Protein AF-A0A5N9AGI6-F1 (afdb_monomer_lite)

Sequence (114 aa):
AWNQECQDATDLAVESEPYESTLGCHFPISDTHTVVNGEFAKRNPRVIQFLTNYYVDAKPLAEAEAYKAEADVEWVDVAIKYLKENEDVWSTWITDDNRLEIIANVKSQLSLED

Foldseek 3Di:
DDDPVNVVLVVVVVVDPPRDDPDDDDDDDDDDDDDDDPVCCVVCVQVVLLRVLDDDDPVLVVVLVVCCVVVVDDSVVSVLVCCVVPLVRSLRSRPDPCSVVVSVVNVVVSVVPD

Secondary structure (DSSP, 8-state):
---HHHHHHHHHHHH-SS---S--PPPPPPPP-----HHHHHH-HHHHHHHHH----HHHHHHHHHHHHHHT--HHHHHHHHHHH-HHHHGGG--STTHHHHHHHHHHHHTT--

Structure (mmCIF, N/CA/C/O backbone):
data_AF-A0A5N9AGI6-F1
#
_entry.id   AF-A0A5N9AGI6-F1
#
loop_
_atom_site.group_PDB
_atom_site.id
_atom_site.type_symbol
_atom_site.label_atom_id
_atom_site.label_alt_id
_atom_site.label_comp_id
_atom_site.label_asym_id
_atom_site.label_entity_id
_atom_site.label_seq_id
_atom_site.pdbx_PDB_ins_code
_atom_site.Cartn_x
_atom_site.Cartn_y
_atom_site.Cartn_z
_atom_site.occupancy
_atom_site.B_iso_or_equiv
_atom_site.auth_seq_id
_atom_site.auth_comp_id
_atom_site.auth_asym_id
_atom_site.auth_atom_id
_atom_site.pdbx_PDB_model_num
ATOM 1 N N . ALA A 1 1 ? 2.162 -11.278 -25.627 1.00 65.50 1 ALA A N 1
ATOM 2 C CA . ALA A 1 1 ? 2.548 -12.246 -24.588 1.00 65.50 1 ALA A CA 1
ATOM 3 C C . ALA A 1 1 ? 3.995 -12.626 -24.823 1.00 65.50 1 ALA A C 1
ATOM 5 O O . ALA A 1 1 ? 4.357 -12.824 -25.978 1.00 65.50 1 ALA A O 1
ATOM 6 N N . TRP A 1 2 ? 4.793 -12.687 -23.759 1.00 80.44 2 TRP A N 1
ATOM 7 C CA . TRP A 1 2 ? 6.173 -13.162 -23.822 1.00 80.44 2 TRP A CA 1
ATOM 8 C C . TRP A 1 2 ? 6.248 -14.551 -24.474 1.00 80.44 2 TRP A C 1
ATOM 10 O O . TRP A 1 2 ? 5.453 -15.430 -24.135 1.00 80.44 2 TRP A O 1
ATOM 20 N N . ASN A 1 3 ? 7.162 -14.741 -25.424 1.00 86.00 3 ASN A N 1
ATOM 21 C CA . ASN A 1 3 ? 7.370 -15.995 -26.149 1.00 86.00 3 ASN A CA 1
ATOM 22 C C . ASN A 1 3 ? 8.860 -16.155 -26.523 1.00 86.00 3 ASN A C 1
ATOM 24 O O . ASN A 1 3 ? 9.670 -15.283 -26.215 1.00 86.00 3 ASN A O 1
ATOM 28 N N . GLN A 1 4 ? 9.222 -17.264 -27.177 1.00 89.19 4 GLN A N 1
ATOM 29 C CA . GLN A 1 4 ? 10.616 -17.518 -27.557 1.00 89.19 4 GLN A CA 1
ATOM 30 C C . GLN A 1 4 ? 11.167 -16.452 -28.518 1.00 89.19 4 GLN A C 1
ATOM 32 O O . GLN A 1 4 ? 12.284 -16.000 -28.329 1.00 89.19 4 GLN A O 1
ATOM 37 N N . GLU A 1 5 ? 10.362 -15.974 -29.469 1.00 89.06 5 GLU A N 1
ATOM 38 C CA . GLU A 1 5 ? 10.759 -14.919 -30.414 1.00 89.06 5 GLU A CA 1
ATOM 39 C C . GLU A 1 5 ? 11.112 -13.600 -29.694 1.00 89.06 5 GLU A C 1
ATOM 41 O O . GLU A 1 5 ? 12.047 -12.904 -30.079 1.00 89.06 5 GLU A O 1
ATOM 46 N N . CYS A 1 6 ? 10.417 -13.288 -28.594 1.00 86.06 6 CYS A N 1
ATOM 47 C CA . CYS A 1 6 ? 10.741 -12.159 -27.718 1.00 86.06 6 CYS A CA 1
ATOM 48 C C . CYS A 1 6 ? 12.072 -12.338 -26.973 1.00 86.06 6 CYS A C 1
ATOM 50 O O . CYS A 1 6 ? 12.820 -11.369 -26.820 1.00 86.06 6 CYS A O 1
ATOM 52 N N . GLN A 1 7 ? 12.353 -13.552 -26.488 1.00 86.62 7 GLN A N 1
ATOM 53 C CA . GLN A 1 7 ? 13.630 -13.863 -25.843 1.00 86.62 7 GLN A CA 1
ATOM 54 C C . GLN A 1 7 ? 14.770 -13.759 -26.862 1.00 86.62 7 GLN A C 1
ATOM 56 O O . GLN A 1 7 ? 15.726 -13.037 -26.608 1.00 86.62 7 GLN A O 1
ATOM 61 N N . ASP A 1 8 ? 14.613 -14.369 -28.038 1.00 88.06 8 ASP A N 1
ATOM 62 C CA . ASP A 1 8 ? 15.622 -14.373 -29.101 1.00 88.06 8 ASP A CA 1
ATOM 63 C C . ASP A 1 8 ? 15.948 -12.944 -29.580 1.00 88.06 8 ASP A C 1
ATOM 65 O O . ASP A 1 8 ? 17.109 -12.606 -29.806 1.00 88.06 8 ASP A O 1
ATOM 69 N N . ALA A 1 9 ? 14.939 -12.068 -29.683 1.00 84.44 9 ALA A N 1
ATOM 70 C CA . ALA A 1 9 ? 15.147 -10.653 -29.991 1.00 84.44 9 ALA A CA 1
ATOM 71 C C . ALA A 1 9 ? 15.923 -9.925 -28.875 1.00 84.44 9 ALA A C 1
ATOM 73 O O . ALA A 1 9 ? 16.833 -9.146 -29.147 1.00 84.44 9 ALA A O 1
ATOM 74 N N . THR A 1 10 ? 15.600 -10.193 -27.607 1.00 81.56 10 THR A N 1
ATOM 75 C CA . THR A 1 10 ? 16.316 -9.598 -26.465 1.00 81.56 10 THR A CA 1
ATOM 76 C C . THR A 1 10 ? 17.774 -10.065 -26.411 1.00 81.56 10 THR A C 1
ATOM 78 O O . THR A 1 10 ? 18.663 -9.255 -26.161 1.00 81.56 10 THR A O 1
ATOM 81 N N . ASP A 1 11 ? 18.030 -11.342 -26.698 1.00 85.94 11 ASP A N 1
ATOM 82 C CA . ASP A 1 11 ? 19.378 -11.916 -26.725 1.00 85.94 11 ASP A CA 1
ATOM 83 C C . ASP A 1 11 ? 20.212 -11.326 -27.878 1.00 85.94 11 ASP A C 1
ATOM 85 O O . ASP A 1 11 ? 21.373 -10.967 -27.695 1.00 85.94 11 ASP A O 1
ATOM 89 N N . LEU A 1 12 ? 19.609 -11.097 -29.049 1.00 84.44 12 LEU A N 1
ATOM 90 C CA . LEU A 1 12 ? 20.292 -10.446 -30.173 1.00 84.44 12 LEU A CA 1
ATOM 91 C C . LEU A 1 12 ? 20.734 -9.002 -29.850 1.00 84.44 12 LEU A C 1
ATOM 93 O O . LEU A 1 12 ? 21.747 -8.528 -30.377 1.00 84.44 12 LEU A O 1
ATOM 97 N N . ALA A 1 13 ? 20.002 -8.317 -28.962 1.00 80.56 13 ALA A N 1
ATOM 98 C CA . ALA A 1 13 ? 20.298 -6.951 -28.531 1.00 80.56 13 ALA A CA 1
ATOM 99 C C . ALA A 1 13 ? 21.598 -6.819 -27.728 1.00 80.56 13 ALA A C 1
ATOM 101 O O . ALA A 1 13 ? 22.192 -5.744 -27.711 1.00 80.56 13 ALA A O 1
ATOM 102 N N . VAL A 1 14 ? 22.045 -7.891 -27.068 1.00 82.50 14 VAL A N 1
ATOM 103 C CA . VAL A 1 14 ? 23.304 -7.907 -26.303 1.00 82.50 14 VAL A CA 1
ATOM 104 C C . VAL A 1 14 ? 24.496 -8.424 -27.116 1.00 82.50 14 VAL A C 1
ATOM 106 O O . VAL A 1 14 ? 25.636 -8.302 -26.670 1.00 82.50 14 VAL A O 1
ATOM 109 N N . GLU A 1 15 ? 24.260 -8.970 -28.312 1.00 83.56 15 GLU A N 1
ATOM 110 C CA . GLU A 1 15 ? 25.298 -9.551 -29.175 1.00 83.56 15 GLU A CA 1
ATOM 111 C C . GLU A 1 15 ? 25.727 -8.643 -30.341 1.00 83.56 15 GLU A C 1
ATOM 113 O O . GLU A 1 15 ? 26.804 -8.846 -30.908 1.00 83.56 15 GLU A O 1
ATOM 118 N N . SER A 1 16 ? 24.924 -7.641 -30.719 1.00 76.81 16 SER A N 1
ATOM 119 C CA . SER A 1 16 ? 25.189 -6.799 -31.894 1.00 76.81 16 SER A CA 1
ATOM 120 C C . SER A 1 16 ? 24.934 -5.309 -31.651 1.00 76.81 16 SER A C 1
ATOM 122 O O . SER A 1 16 ? 23.928 -4.931 -31.063 1.00 76.81 16 SER A O 1
ATOM 124 N N . GLU A 1 17 ? 25.831 -4.451 -32.154 1.00 77.75 17 GLU A N 1
ATOM 125 C CA . GLU A 1 17 ? 25.646 -2.994 -32.181 1.00 77.75 17 GLU A CA 1
ATOM 126 C C . GLU A 1 17 ? 25.896 -2.429 -33.595 1.00 77.75 17 GLU A C 1
ATOM 128 O O . GLU A 1 17 ? 26.942 -2.719 -34.189 1.00 77.75 17 GLU A O 1
ATOM 133 N N . PRO A 1 18 ? 24.986 -1.593 -34.143 1.00 73.56 18 PRO A N 1
ATOM 134 C CA . PRO A 1 18 ? 23.707 -1.170 -33.563 1.00 73.56 18 PRO A CA 1
ATOM 135 C C . PRO A 1 18 ? 22.626 -2.258 -33.676 1.00 73.56 18 PRO A C 1
ATOM 137 O O . PRO A 1 18 ? 22.466 -2.876 -34.729 1.00 73.56 18 PRO A O 1
ATOM 140 N N . TYR A 1 19 ? 21.862 -2.454 -32.603 1.00 73.06 19 TYR A N 1
ATOM 141 C CA . TYR A 1 19 ? 20.688 -3.323 -32.591 1.00 73.06 19 TYR A CA 1
ATOM 142 C C . TYR A 1 19 ? 19.416 -2.516 -32.876 1.00 73.06 19 TYR A C 1
ATOM 144 O O . TYR A 1 19 ? 19.125 -1.546 -32.180 1.00 73.06 19 TYR A O 1
ATOM 152 N N . GLU A 1 20 ? 18.639 -2.943 -33.871 1.00 72.56 20 GLU A N 1
ATOM 153 C CA . GLU A 1 20 ? 17.343 -2.355 -34.226 1.00 72.56 20 GLU A CA 1
ATOM 154 C C . GLU A 1 20 ? 16.277 -3.457 -34.228 1.00 72.56 20 GLU A C 1
ATOM 156 O O . GLU A 1 20 ? 16.209 -4.281 -35.145 1.00 72.56 20 GLU A O 1
ATOM 161 N N . SER A 1 21 ? 15.436 -3.488 -33.190 1.00 70.19 21 SER A N 1
ATOM 162 C CA . SER A 1 21 ? 14.302 -4.416 -33.125 1.00 70.19 21 SER A CA 1
ATOM 163 C C . SER A 1 21 ? 13.106 -3.866 -33.893 1.00 70.19 21 SER A C 1
ATOM 165 O O . SER A 1 21 ? 12.668 -2.742 -33.658 1.00 70.19 21 SER A O 1
ATOM 167 N N . THR A 1 22 ? 12.488 -4.696 -34.733 1.00 75.88 22 THR A N 1
ATOM 168 C CA . THR A 1 22 ? 11.141 -4.426 -35.276 1.00 75.88 22 THR A CA 1
ATOM 169 C C . THR A 1 22 ? 10.029 -5.060 -34.432 1.00 75.88 22 THR A C 1
ATOM 171 O O . THR A 1 22 ? 8.846 -4.877 -34.722 1.00 75.88 22 THR A O 1
ATOM 174 N N . LEU A 1 23 ? 10.401 -5.783 -33.369 1.00 78.62 23 LEU A N 1
ATOM 175 C CA . LEU A 1 23 ? 9.510 -6.529 -32.489 1.00 78.62 23 LEU A CA 1
ATOM 176 C C . LEU A 1 23 ? 9.424 -5.852 -31.112 1.00 78.62 23 LEU A C 1
ATOM 178 O O . LEU A 1 23 ? 10.423 -5.717 -30.404 1.00 78.62 23 LEU A O 1
ATOM 182 N N . GLY A 1 24 ? 8.214 -5.443 -30.724 1.00 73.25 24 GLY A N 1
ATOM 183 C CA . GLY A 1 24 ? 7.908 -4.915 -29.393 1.00 73.25 24 GLY A CA 1
ATOM 184 C C . GLY A 1 24 ? 7.176 -5.955 -28.552 1.00 73.25 24 GLY A C 1
ATOM 185 O O . GLY A 1 24 ? 5.975 -6.163 -28.728 1.00 73.25 24 GLY A O 1
ATOM 186 N N . CYS A 1 25 ? 7.883 -6.603 -27.630 1.00 79.50 25 CYS A N 1
ATOM 187 C CA . CYS A 1 25 ? 7.290 -7.561 -26.703 1.00 79.50 25 CYS A CA 1
ATOM 188 C C . CYS A 1 25 ? 7.036 -6.922 -25.338 1.00 79.50 25 CYS A C 1
ATOM 190 O O . CYS A 1 25 ? 7.935 -6.325 -24.754 1.00 79.50 25 CYS A O 1
ATOM 192 N N . HIS A 1 26 ? 5.823 -7.079 -24.796 1.00 76.38 26 HIS A N 1
ATOM 193 C CA . HIS A 1 26 ? 5.589 -6.735 -23.393 1.00 76.38 26 HIS A CA 1
ATOM 194 C C . HIS A 1 26 ? 6.207 -7.815 -22.495 1.00 76.38 26 HIS A C 1
ATOM 196 O O . HIS A 1 26 ? 6.011 -9.013 -22.732 1.00 76.38 26 HIS A O 1
ATOM 202 N N . PHE A 1 27 ? 6.911 -7.393 -21.447 1.00 75.50 27 PHE A N 1
ATOM 203 C CA . PHE A 1 27 ? 7.308 -8.292 -20.367 1.00 75.50 27 PHE A CA 1
ATOM 204 C C . PHE A 1 27 ? 6.066 -8.864 -19.676 1.00 75.50 27 PHE A C 1
ATOM 206 O O . PHE A 1 27 ? 5.048 -8.165 -19.583 1.00 75.50 27 PHE A O 1
ATOM 213 N N . PRO A 1 28 ? 6.104 -10.129 -19.222 1.00 76.62 28 PRO A N 1
ATOM 214 C CA . PRO A 1 28 ? 4.973 -10.712 -18.518 1.00 76.62 28 PRO A CA 1
ATOM 215 C C . PRO A 1 28 ? 4.617 -9.850 -17.304 1.00 76.62 28 PRO A C 1
ATOM 217 O O . PRO A 1 28 ? 5.496 -9.351 -16.603 1.00 76.62 28 PRO A O 1
ATOM 220 N N . ILE A 1 29 ? 3.316 -9.660 -17.082 1.00 81.44 29 ILE A N 1
ATOM 221 C CA . ILE A 1 29 ? 2.830 -9.024 -15.859 1.00 81.44 29 ILE A CA 1
ATOM 222 C C . ILE A 1 29 ? 3.118 -10.004 -14.724 1.00 81.44 29 ILE A C 1
ATOM 224 O O . ILE A 1 29 ? 2.706 -11.163 -14.796 1.00 81.44 29 ILE A O 1
ATOM 228 N N . SER A 1 30 ? 3.851 -9.540 -13.718 1.00 82.56 30 SER A N 1
ATOM 229 C CA . SER A 1 30 ? 4.152 -10.315 -12.518 1.00 82.56 30 SER A CA 1
ATOM 230 C C . SER A 1 30 ? 3.262 -9.846 -11.379 1.00 82.56 30 SER A C 1
ATOM 232 O O . SER A 1 30 ? 3.192 -8.648 -11.103 1.00 82.56 30 SER A O 1
ATOM 234 N N . ASP A 1 31 ? 2.628 -10.800 -10.704 1.00 86.88 31 ASP A N 1
ATOM 235 C CA . ASP A 1 31 ? 1.839 -10.527 -9.509 1.00 86.88 31 ASP A CA 1
ATOM 236 C C . ASP A 1 31 ? 2.747 -10.499 -8.275 1.00 86.88 31 ASP A C 1
ATOM 238 O O . ASP A 1 31 ? 3.539 -11.414 -8.029 1.00 86.88 31 ASP A O 1
ATOM 242 N N . THR A 1 32 ? 2.611 -9.443 -7.474 1.00 89.25 32 THR A N 1
ATOM 243 C CA . THR A 1 32 ? 3.296 -9.311 -6.185 1.00 89.25 32 THR A CA 1
ATOM 244 C C . THR A 1 32 ? 2.359 -9.757 -5.071 1.00 89.25 32 THR A C 1
ATOM 246 O O . THR A 1 32 ? 1.231 -9.277 -4.967 1.00 89.25 32 THR A O 1
ATOM 249 N N . HIS A 1 33 ? 2.833 -10.655 -4.206 1.00 92.69 33 HIS A N 1
ATOM 250 C CA . HIS A 1 33 ? 2.040 -11.204 -3.107 1.00 92.69 33 HIS A CA 1
ATOM 251 C C . HIS A 1 33 ? 2.638 -10.866 -1.741 1.00 92.69 33 HIS A C 1
ATOM 253 O O . HIS A 1 33 ? 3.835 -11.039 -1.508 1.00 92.69 33 HIS A O 1
ATOM 259 N N . THR A 1 34 ? 1.778 -10.484 -0.797 1.00 94.38 34 THR A N 1
ATOM 260 C CA . THR A 1 34 ? 2.119 -10.431 0.628 1.00 94.38 34 THR A CA 1
ATOM 261 C C .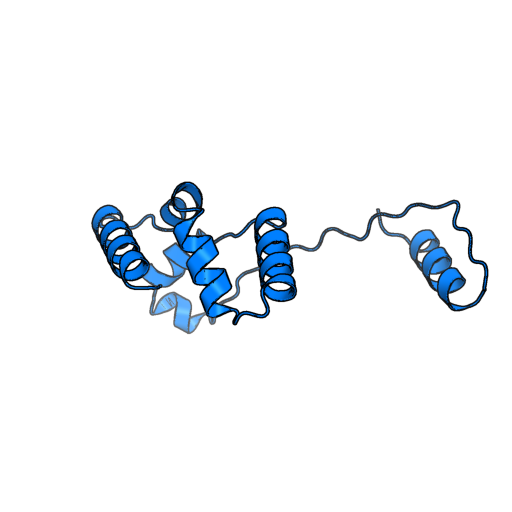 THR A 1 34 ? 1.998 -11.828 1.226 1.00 94.38 34 THR A C 1
ATOM 263 O O . THR A 1 34 ? 0.926 -12.432 1.220 1.00 94.38 34 THR A O 1
ATOM 266 N N . VAL A 1 35 ? 3.100 -12.354 1.763 1.00 95.94 35 VAL A N 1
ATOM 267 C CA . VAL A 1 35 ? 3.148 -13.686 2.382 1.00 95.94 35 VAL A CA 1
ATOM 268 C C . VAL A 1 35 ? 3.427 -13.588 3.876 1.00 95.94 35 VAL A C 1
ATOM 270 O O . VAL A 1 35 ? 4.185 -12.734 4.333 1.00 95.94 35 VAL A O 1
ATOM 273 N N . VAL A 1 36 ? 2.822 -14.486 4.651 1.00 97.06 36 VAL A N 1
ATOM 274 C CA . VAL A 1 36 ? 2.972 -14.539 6.110 1.00 97.06 36 VAL A CA 1
ATOM 275 C C . VAL A 1 36 ? 3.234 -15.963 6.577 1.00 97.06 36 VAL A C 1
ATOM 277 O O . VAL A 1 36 ? 2.789 -16.938 5.972 1.00 97.06 36 VAL A O 1
ATOM 280 N N . ASN A 1 37 ? 3.929 -16.099 7.705 1.00 98.06 37 ASN A N 1
ATOM 281 C CA . ASN A 1 37 ? 4.040 -17.386 8.379 1.00 98.06 37 ASN A CA 1
ATOM 282 C C . ASN A 1 37 ? 2.656 -17.855 8.877 1.00 98.06 37 ASN A C 1
ATOM 284 O O . ASN A 1 37 ? 1.921 -17.090 9.504 1.00 98.06 37 ASN A O 1
ATOM 288 N N . GLY A 1 38 ? 2.319 -19.130 8.660 1.00 97.75 38 GLY A N 1
ATOM 289 C CA . GLY A 1 38 ? 1.002 -19.671 9.023 1.00 97.75 38 GLY A CA 1
ATOM 290 C C . GLY A 1 38 ? 0.677 -19.609 10.523 1.00 97.75 38 GLY A C 1
ATOM 291 O O . GLY A 1 38 ? -0.455 -19.314 10.899 1.00 97.75 38 GLY A O 1
ATOM 292 N N . GLU A 1 39 ? 1.662 -19.813 11.402 1.00 98.25 39 GLU A N 1
ATOM 293 C CA . GLU A 1 39 ? 1.467 -19.704 12.857 1.00 98.25 39 GLU A CA 1
ATOM 294 C C . GLU A 1 39 ? 1.406 -18.250 13.332 1.00 98.25 39 GLU A C 1
ATOM 296 O O . GLU A 1 39 ? 0.778 -17.942 14.347 1.00 98.25 39 GLU A O 1
ATOM 301 N N . PHE A 1 40 ? 2.040 -17.325 12.609 1.00 97.75 40 PHE A N 1
ATOM 302 C CA . PHE A 1 40 ? 1.827 -15.897 12.831 1.00 97.75 40 PHE A CA 1
ATOM 303 C C . PHE A 1 40 ? 0.384 -15.510 12.501 1.00 97.75 40 PHE A C 1
ATOM 305 O O . PHE A 1 40 ? -0.246 -14.810 13.295 1.00 97.75 40 PHE A O 1
ATOM 312 N N . ALA A 1 41 ? -0.153 -16.031 11.394 1.00 97.94 41 ALA A N 1
ATOM 313 C CA . ALA A 1 41 ? -1.507 -15.726 10.958 1.00 97.94 41 ALA A CA 1
ATOM 314 C C . ALA A 1 41 ? -2.576 -16.176 11.961 1.00 97.94 41 ALA A C 1
ATOM 316 O O . ALA A 1 41 ? -3.475 -15.408 12.296 1.00 97.94 41 ALA A O 1
ATOM 317 N N . LYS A 1 42 ? -2.427 -17.383 12.521 1.00 97.94 42 LYS A N 1
ATOM 318 C CA . LYS A 1 42 ? -3.331 -17.904 13.559 1.00 97.94 42 LYS A CA 1
ATOM 319 C C . LYS A 1 42 ? -3.307 -17.072 14.843 1.00 97.94 42 LYS A C 1
ATOM 321 O O . LYS A 1 42 ? -4.342 -16.899 15.477 1.00 97.94 42 LYS A O 1
ATOM 326 N N . ARG A 1 43 ? -2.128 -16.578 15.243 1.00 98.19 43 ARG A N 1
ATOM 327 C CA . ARG A 1 43 ? -1.948 -15.817 16.492 1.00 98.19 43 ARG A CA 1
ATOM 328 C C . ARG A 1 43 ? -2.365 -14.354 16.380 1.00 98.19 43 ARG A C 1
ATOM 330 O O . ARG A 1 43 ? -2.697 -13.758 17.398 1.00 98.19 43 ARG A O 1
ATOM 337 N N . ASN A 1 44 ? -2.345 -13.779 15.177 1.00 97.69 44 ASN A N 1
ATOM 338 C CA . ASN A 1 44 ? -2.551 -12.345 14.967 1.00 97.69 44 ASN A CA 1
ATOM 339 C C . ASN A 1 44 ? -3.637 -12.058 13.916 1.00 97.69 44 ASN A C 1
ATOM 341 O O . ASN A 1 44 ? -3.367 -11.338 12.953 1.00 97.69 44 ASN A O 1
ATOM 345 N N . PRO A 1 45 ? -4.874 -12.568 14.080 1.00 95.88 45 PRO A N 1
ATOM 346 C CA . PRO A 1 45 ? -5.922 -12.451 13.061 1.00 95.88 45 PRO A CA 1
ATOM 347 C C . PRO A 1 45 ? -6.242 -10.996 12.687 1.00 95.88 45 PRO A C 1
ATOM 349 O O . PRO A 1 45 ? -6.498 -10.706 11.524 1.00 95.88 45 PRO A O 1
ATOM 352 N N . ARG A 1 46 ? -6.139 -10.066 13.644 1.00 94.19 46 ARG A N 1
ATOM 353 C CA . ARG A 1 46 ? -6.337 -8.630 13.406 1.00 94.19 46 ARG A CA 1
ATOM 354 C C . ARG A 1 46 ? -5.290 -8.036 12.456 1.00 94.19 46 ARG A C 1
ATOM 356 O O . ARG A 1 46 ? -5.625 -7.290 11.547 1.00 94.19 46 ARG A O 1
ATOM 363 N N . VAL A 1 47 ? -4.021 -8.413 12.621 1.00 95.31 47 VAL A N 1
ATOM 364 C CA . VAL A 1 47 ? -2.945 -7.982 11.711 1.00 95.31 47 VAL A CA 1
ATOM 365 C C . VAL A 1 47 ? -3.122 -8.625 10.337 1.00 95.31 47 VAL A C 1
ATOM 367 O O . VAL A 1 47 ? -2.888 -7.978 9.324 1.00 95.31 47 VAL A O 1
ATOM 370 N N . ILE A 1 48 ? -3.582 -9.879 10.285 1.00 97.12 48 ILE A N 1
ATOM 371 C CA . ILE A 1 48 ? -3.872 -10.552 9.014 1.00 97.12 48 ILE A CA 1
ATOM 372 C C . ILE A 1 48 ? -5.000 -9.867 8.251 1.00 97.12 48 ILE A C 1
ATOM 374 O O . ILE A 1 48 ? -4.891 -9.727 7.037 1.00 97.12 48 ILE A O 1
ATOM 378 N N . GLN A 1 49 ? -6.045 -9.402 8.937 1.00 95.75 49 GLN A N 1
ATOM 379 C CA . GLN A 1 49 ? -7.115 -8.630 8.308 1.00 95.75 49 GLN A CA 1
ATOM 380 C C . GLN A 1 49 ? -6.560 -7.378 7.617 1.00 95.75 49 GLN A C 1
ATOM 382 O O . GLN A 1 49 ? -6.851 -7.159 6.445 1.00 95.75 49 GLN A O 1
ATOM 387 N N . PHE A 1 50 ? -5.706 -6.612 8.300 1.00 96.88 50 PHE A N 1
ATOM 388 C CA . PHE A 1 50 ? -5.019 -5.467 7.697 1.00 96.88 50 PHE A CA 1
ATOM 389 C C . PHE A 1 50 ? -4.158 -5.878 6.491 1.00 96.88 50 PHE A C 1
ATOM 391 O O . PHE A 1 50 ? -4.328 -5.336 5.405 1.00 96.88 50 PHE A O 1
ATOM 398 N N . LEU A 1 51 ? -3.282 -6.879 6.650 1.00 96.88 51 LEU A N 1
ATOM 399 C CA . LEU A 1 51 ? -2.378 -7.338 5.584 1.00 96.88 51 LEU A CA 1
ATOM 400 C C . LEU A 1 51 ? -3.111 -7.916 4.365 1.00 96.88 51 LEU A C 1
ATOM 402 O O . LEU A 1 51 ? -2.552 -7.928 3.277 1.00 96.88 51 LEU A O 1
ATOM 406 N N . THR A 1 52 ? -4.347 -8.389 4.540 1.00 96.06 52 THR A N 1
ATOM 407 C CA . THR A 1 52 ? -5.198 -8.874 3.442 1.00 96.06 52 THR A CA 1
ATOM 408 C C . THR A 1 52 ? -5.762 -7.724 2.604 1.00 96.06 52 THR A C 1
ATOM 410 O O . THR A 1 52 ? -5.993 -7.902 1.413 1.00 96.06 52 THR A O 1
ATOM 413 N N . ASN A 1 53 ? -5.978 -6.553 3.209 1.00 96.12 53 ASN A N 1
ATOM 414 C CA . ASN A 1 53 ? -6.491 -5.368 2.515 1.00 96.12 53 ASN A CA 1
ATOM 415 C C . ASN A 1 53 ? -5.373 -4.413 2.063 1.00 96.12 53 ASN A C 1
ATOM 417 O O . ASN A 1 53 ? -5.626 -3.530 1.249 1.00 96.12 53 ASN A O 1
ATOM 421 N N . TYR A 1 54 ? -4.162 -4.557 2.610 1.00 96.25 54 TYR A N 1
ATOM 422 C CA . TYR A 1 54 ? -2.997 -3.761 2.240 1.00 96.25 54 TYR A CA 1
ATOM 423 C C . TYR A 1 54 ? -2.626 -3.999 0.775 1.00 96.25 54 TYR A C 1
ATOM 425 O O . TYR A 1 54 ? -2.262 -5.108 0.382 1.00 96.25 54 TYR A O 1
ATOM 433 N N . TYR A 1 55 ? -2.677 -2.934 -0.016 1.00 94.25 55 TYR A N 1
ATOM 434 C CA . TYR A 1 55 ? -2.225 -2.949 -1.397 1.00 94.25 55 TYR A CA 1
ATOM 435 C C . TYR A 1 55 ? -1.774 -1.554 -1.818 1.00 94.25 55 TYR A C 1
ATOM 437 O O . TYR A 1 55 ? -2.455 -0.565 -1.544 1.00 94.25 55 TYR A O 1
ATOM 445 N N . VAL A 1 56 ? -0.623 -1.492 -2.485 1.00 93.12 56 VAL A N 1
ATOM 446 C CA . VAL A 1 56 ? -0.089 -0.280 -3.111 1.00 93.12 56 VAL A CA 1
ATOM 447 C C . VAL A 1 56 ? 0.015 -0.559 -4.604 1.00 93.12 56 VAL A C 1
ATOM 449 O O . VAL A 1 56 ? 0.698 -1.498 -5.015 1.00 93.12 56 VAL A O 1
ATOM 452 N N . ASP A 1 57 ? -0.677 0.248 -5.404 1.00 91.00 57 ASP A N 1
ATOM 453 C CA . ASP A 1 57 ? -0.671 0.132 -6.860 1.00 91.00 57 ASP A CA 1
ATOM 454 C C . ASP A 1 57 ? 0.727 0.372 -7.456 1.00 91.00 57 ASP A C 1
ATOM 456 O O . ASP A 1 57 ? 1.553 1.111 -6.915 1.00 91.00 57 ASP A O 1
ATOM 460 N N . ALA A 1 58 ? 0.975 -0.193 -8.640 1.00 90.50 58 ALA A N 1
ATOM 461 C CA . ALA A 1 58 ? 2.270 -0.079 -9.315 1.00 90.50 58 ALA A CA 1
ATOM 462 C C . ALA A 1 58 ? 2.674 1.376 -9.616 1.00 90.50 58 ALA A C 1
ATOM 464 O O . ALA A 1 58 ? 3.847 1.726 -9.511 1.00 90.50 58 ALA A O 1
ATOM 465 N N . LYS A 1 59 ? 1.708 2.233 -9.977 1.00 92.00 59 LYS A N 1
ATOM 466 C CA . LYS A 1 59 ? 1.970 3.647 -10.278 1.00 92.00 59 LYS A CA 1
ATOM 467 C C . LYS A 1 59 ? 2.479 4.424 -9.051 1.00 92.00 59 LYS A C 1
ATOM 469 O O . LYS A 1 59 ? 3.584 4.952 -9.142 1.00 92.00 59 LYS A O 1
ATOM 474 N N . PRO A 1 60 ? 1.747 4.499 -7.924 1.00 92.62 60 PRO A N 1
ATOM 475 C CA . PRO A 1 60 ? 2.242 5.219 -6.756 1.00 92.62 60 PRO A CA 1
ATOM 476 C C . PRO A 1 60 ? 3.511 4.592 -6.160 1.00 92.62 60 PRO A C 1
ATOM 478 O O . PRO A 1 60 ? 4.339 5.315 -5.614 1.00 92.62 60 PRO A O 1
ATOM 481 N N . LEU A 1 61 ? 3.715 3.275 -6.301 1.00 93.19 61 LEU A N 1
ATOM 482 C CA . LEU A 1 61 ? 4.980 2.640 -5.919 1.00 93.19 61 LEU A CA 1
ATOM 483 C C . LEU A 1 61 ? 6.160 3.142 -6.772 1.00 93.19 61 LEU A C 1
ATOM 485 O O . LEU A 1 61 ? 7.216 3.453 -6.227 1.00 93.19 61 LEU A O 1
ATOM 489 N N . ALA A 1 62 ? 5.979 3.274 -8.089 1.00 94.25 62 ALA A N 1
ATOM 490 C CA . ALA A 1 62 ? 7.004 3.823 -8.977 1.00 94.25 62 ALA A CA 1
ATOM 491 C C . ALA A 1 62 ? 7.269 5.317 -8.711 1.00 94.25 62 ALA A C 1
ATOM 493 O O . ALA A 1 62 ? 8.416 5.757 -8.740 1.00 94.25 62 ALA A O 1
ATOM 494 N N . GLU A 1 63 ? 6.229 6.100 -8.408 1.00 95.25 63 GLU A N 1
ATOM 495 C CA . GLU A 1 63 ? 6.368 7.510 -8.005 1.00 95.25 63 GLU A CA 1
ATOM 496 C C . GLU A 1 63 ? 7.151 7.643 -6.686 1.00 95.25 63 GLU A C 1
ATOM 498 O O . GLU A 1 63 ? 8.001 8.524 -6.554 1.00 95.25 63 GLU A O 1
ATOM 503 N N . ALA A 1 64 ? 6.925 6.733 -5.734 1.00 95.31 64 ALA A N 1
ATOM 504 C CA . ALA A 1 64 ? 7.672 6.661 -4.482 1.00 95.31 64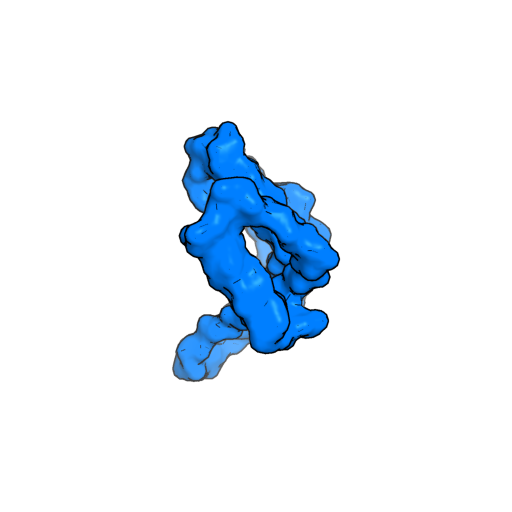 ALA A CA 1
ATOM 505 C C . ALA A 1 64 ? 9.162 6.328 -4.702 1.00 95.31 64 ALA A C 1
ATOM 507 O O . ALA A 1 64 ? 10.029 6.949 -4.084 1.00 95.31 64 ALA A O 1
ATOM 508 N N . GLU A 1 65 ? 9.476 5.390 -5.601 1.00 95.56 65 GLU A N 1
ATOM 509 C CA . GLU A 1 65 ? 10.858 5.053 -5.972 1.00 95.56 65 GLU A CA 1
ATOM 510 C C . GLU A 1 65 ? 11.570 6.220 -6.671 1.00 95.56 65 GLU A C 1
ATOM 512 O O . GLU A 1 65 ? 12.709 6.544 -6.326 1.00 95.56 65 GLU A O 1
ATOM 517 N N . ALA A 1 66 ? 10.888 6.897 -7.598 1.00 96.75 66 ALA A N 1
ATOM 518 C CA . ALA A 1 66 ? 11.423 8.081 -8.264 1.00 96.75 66 ALA A CA 1
ATOM 519 C C . ALA A 1 66 ? 11.736 9.194 -7.252 1.00 96.75 66 ALA A C 1
ATOM 521 O O . ALA A 1 66 ? 12.852 9.711 -7.230 1.00 96.75 66 ALA A O 1
ATOM 522 N N . TYR A 1 67 ? 10.798 9.491 -6.345 1.00 96.31 67 TYR A N 1
ATOM 523 C CA . TYR A 1 67 ? 11.012 10.471 -5.279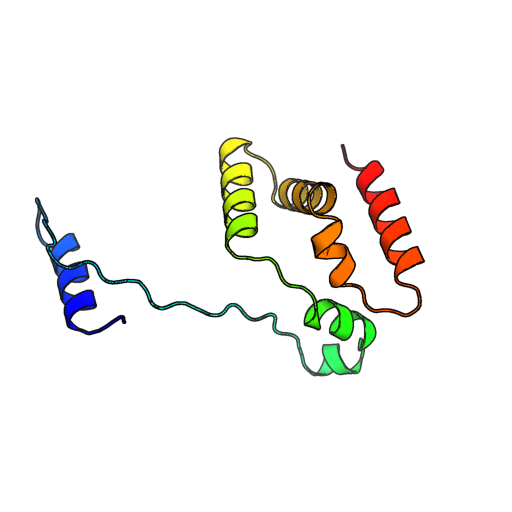 1.00 96.31 67 TYR A CA 1
ATOM 524 C C . TYR A 1 67 ? 12.220 10.116 -4.403 1.00 96.31 67 TYR A C 1
ATOM 526 O O . TYR A 1 67 ? 13.052 10.977 -4.119 1.00 96.31 67 TYR A O 1
ATOM 534 N N . LYS A 1 68 ? 12.360 8.842 -4.019 1.00 97.12 68 LYS A N 1
ATOM 535 C CA . LYS A 1 68 ? 13.497 8.354 -3.229 1.00 97.12 68 LYS A CA 1
ATOM 536 C C . LYS A 1 68 ? 14.842 8.626 -3.910 1.00 97.12 68 LYS A C 1
ATOM 538 O O . LYS A 1 68 ? 15.817 8.933 -3.224 1.00 97.12 68 LYS A O 1
ATOM 543 N N . ALA A 1 69 ? 14.907 8.473 -5.233 1.00 95.75 69 ALA A N 1
ATOM 544 C CA . ALA A 1 69 ? 16.115 8.705 -6.020 1.00 95.75 69 ALA A CA 1
ATOM 545 C C . ALA A 1 69 ? 16.405 10.200 -6.229 1.00 95.75 69 ALA A C 1
ATOM 547 O O . ALA A 1 69 ? 17.554 10.619 -6.133 1.00 95.75 69 ALA A O 1
ATOM 548 N N . GLU A 1 70 ? 15.376 11.005 -6.497 1.00 97.12 70 GLU A N 1
ATOM 549 C CA . GLU A 1 70 ? 15.513 12.441 -6.773 1.00 97.12 70 GLU A CA 1
ATOM 550 C C . GLU A 1 70 ? 15.812 13.267 -5.518 1.00 97.12 70 GLU A C 1
ATOM 552 O O . GLU A 1 70 ? 16.587 14.222 -5.577 1.00 97.12 70 GLU A O 1
ATOM 557 N N . ALA A 1 71 ? 15.193 12.914 -4.391 1.00 96.00 71 ALA A N 1
ATOM 558 C CA . ALA A 1 71 ? 15.324 13.648 -3.136 1.00 96.00 71 ALA A CA 1
ATOM 559 C C . ALA A 1 71 ? 16.456 13.131 -2.233 1.00 96.00 71 ALA A C 1
ATOM 561 O O . ALA A 1 71 ? 16.745 13.772 -1.228 1.00 96.00 71 ALA A O 1
ATOM 562 N N . ASP A 1 72 ? 17.081 11.999 -2.582 1.00 96.94 72 ASP A N 1
ATOM 563 C CA . ASP A 1 72 ? 18.132 11.332 -1.794 1.00 96.94 72 ASP A CA 1
ATOM 564 C C . ASP A 1 72 ? 17.738 11.119 -0.318 1.00 96.94 72 ASP A C 1
ATOM 566 O O . ASP A 1 72 ? 18.468 11.451 0.614 1.00 96.94 72 ASP A O 1
ATOM 570 N N . VAL A 1 73 ? 16.529 10.588 -0.114 1.00 96.19 73 VAL A N 1
ATOM 571 C CA . VAL A 1 73 ? 15.941 10.339 1.214 1.00 96.19 73 VAL A CA 1
ATOM 572 C C . VAL A 1 73 ? 15.906 8.851 1.562 1.00 96.19 73 VAL A C 1
ATOM 574 O O . VAL A 1 73 ? 16.090 7.970 0.705 1.00 96.19 73 VAL A O 1
ATOM 577 N N . GLU A 1 74 ? 15.628 8.560 2.831 1.00 96.62 74 GLU A N 1
ATOM 578 C CA . GLU A 1 74 ? 15.445 7.199 3.316 1.00 96.62 74 GLU A CA 1
ATOM 579 C C . GLU A 1 74 ? 14.050 6.662 2.975 1.00 96.62 74 GLU A C 1
ATOM 581 O O . GLU A 1 74 ? 13.072 7.396 2.828 1.00 96.62 74 GLU A O 1
ATOM 586 N N . TRP A 1 75 ? 13.925 5.336 2.883 1.00 96.00 75 TRP A N 1
ATOM 587 C CA . TRP A 1 75 ? 12.647 4.691 2.556 1.00 96.00 75 TRP A CA 1
ATOM 588 C C . TRP A 1 75 ? 11.535 4.978 3.572 1.00 96.00 75 TRP A C 1
ATOM 590 O O . TRP A 1 75 ? 10.356 4.921 3.224 1.00 96.00 75 TRP A O 1
ATOM 600 N N . VAL A 1 76 ? 11.896 5.293 4.818 1.00 95.75 76 VAL A N 1
ATOM 601 C CA . VAL A 1 76 ? 10.921 5.684 5.841 1.00 95.75 76 VAL A CA 1
ATOM 602 C C . VAL A 1 76 ? 10.268 7.026 5.504 1.00 95.75 76 VAL A C 1
ATOM 604 O O . VAL A 1 76 ? 9.048 7.128 5.595 1.00 95.75 76 VAL A O 1
ATOM 607 N N . ASP A 1 77 ? 11.030 8.001 5.004 1.00 96.44 77 ASP A N 1
ATOM 608 C CA . ASP A 1 77 ? 10.519 9.326 4.627 1.00 96.44 77 ASP A CA 1
ATOM 609 C C . ASP A 1 77 ? 9.584 9.225 3.417 1.00 96.44 77 ASP A C 1
ATOM 611 O O . ASP A 1 77 ? 8.526 9.851 3.358 1.00 96.44 77 ASP A O 1
ATOM 615 N N . VAL A 1 78 ? 9.935 8.351 2.471 1.00 97.19 78 VAL A N 1
ATOM 616 C CA . VAL A 1 78 ? 9.106 8.013 1.308 1.00 97.19 7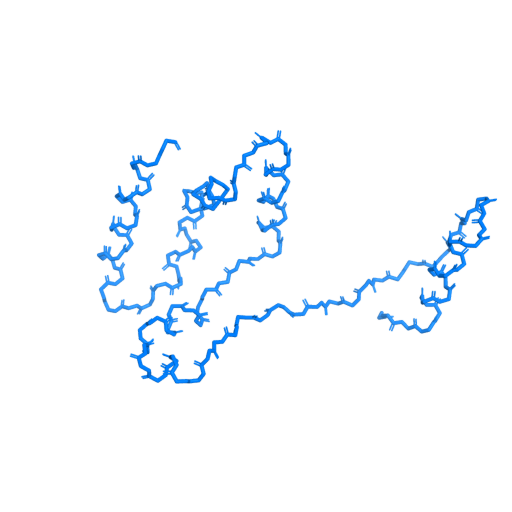8 VAL A CA 1
ATOM 617 C C . VAL A 1 78 ? 7.770 7.409 1.749 1.00 97.19 78 VAL A C 1
ATOM 619 O O . VAL A 1 78 ? 6.713 7.811 1.261 1.00 97.19 78 VAL A O 1
ATOM 622 N N . ALA A 1 79 ? 7.794 6.467 2.697 1.00 96.19 79 ALA A N 1
ATOM 623 C CA . ALA A 1 79 ? 6.584 5.852 3.233 1.00 96.19 79 ALA A CA 1
ATOM 624 C C . ALA A 1 79 ? 5.730 6.857 4.024 1.00 96.19 79 ALA A C 1
ATOM 626 O O . ALA A 1 79 ? 4.509 6.875 3.863 1.00 96.19 79 ALA A O 1
ATOM 627 N N . ILE A 1 80 ? 6.352 7.725 4.831 1.00 96.94 80 ILE A N 1
ATOM 628 C CA . ILE A 1 80 ? 5.668 8.813 5.545 1.00 96.94 80 ILE A CA 1
ATOM 629 C C . ILE A 1 80 ? 4.981 9.744 4.544 1.00 96.94 80 ILE A C 1
ATOM 631 O O . ILE A 1 80 ? 3.797 10.038 4.704 1.00 96.94 80 ILE A O 1
ATOM 635 N N . LYS A 1 81 ? 5.678 10.158 3.480 1.00 96.06 81 LYS A N 1
ATOM 636 C CA . LYS A 1 81 ? 5.102 10.973 2.403 1.00 96.06 81 LYS A CA 1
ATOM 637 C C . LYS A 1 81 ? 3.918 10.271 1.738 1.00 96.06 81 LYS A C 1
ATOM 639 O O . LYS A 1 81 ? 2.853 10.874 1.625 1.00 96.06 81 LYS A O 1
ATOM 644 N N . TYR A 1 82 ? 4.060 8.995 1.374 1.00 96.38 82 TYR A N 1
ATOM 645 C CA . TYR A 1 82 ? 2.966 8.210 0.797 1.00 96.38 82 TYR A CA 1
ATOM 646 C C . TYR A 1 82 ? 1.738 8.197 1.718 1.00 96.38 82 TYR A C 1
ATOM 648 O O . TYR A 1 82 ? 0.624 8.460 1.267 1.00 96.38 82 TYR A O 1
ATOM 656 N N . LEU A 1 83 ? 1.933 7.948 3.017 1.00 96.88 83 LEU A N 1
ATOM 657 C CA . LEU A 1 83 ? 0.846 7.950 3.996 1.00 96.88 83 LEU A CA 1
ATOM 658 C C . LEU A 1 83 ? 0.232 9.348 4.186 1.00 96.88 83 LEU A C 1
ATOM 660 O O . LEU A 1 83 ? -0.983 9.456 4.338 1.00 96.88 83 LEU A O 1
ATOM 664 N N . LYS A 1 84 ? 1.025 10.426 4.145 1.00 96.12 84 LYS A N 1
ATOM 665 C CA . LYS A 1 84 ? 0.516 11.808 4.208 1.00 96.12 84 LYS A CA 1
ATOM 666 C C . LYS A 1 84 ? -0.349 12.157 2.984 1.00 96.12 84 LYS A C 1
ATOM 668 O O . LYS A 1 84 ? -1.331 12.879 3.128 1.00 96.12 84 LYS A O 1
ATOM 673 N N . GLU A 1 85 ? -0.009 11.647 1.801 1.00 95.62 85 GLU A N 1
ATOM 674 C CA . GLU A 1 85 ? -0.642 12.043 0.532 1.00 95.62 85 GLU A CA 1
ATOM 675 C C . GLU A 1 85 ? -1.803 11.145 0.089 1.00 95.62 85 GLU A C 1
ATOM 677 O O . GLU A 1 85 ? -2.633 11.589 -0.698 1.00 95.62 85 GLU A O 1
ATOM 682 N N . ASN A 1 86 ? -1.895 9.916 0.608 1.00 96.25 86 ASN A N 1
ATOM 683 C CA . ASN A 1 86 ? -2.836 8.897 0.124 1.00 96.25 86 ASN A CA 1
ATOM 684 C C . ASN A 1 86 ? -3.769 8.372 1.235 1.00 96.25 86 ASN A C 1
ATOM 686 O O . ASN A 1 86 ? -3.999 7.164 1.342 1.00 96.25 86 ASN A O 1
ATOM 690 N N . GLU A 1 87 ? -4.286 9.258 2.101 1.00 96.75 87 GLU A N 1
ATOM 691 C CA . GLU A 1 87 ? -5.230 8.895 3.183 1.00 96.75 87 GLU A CA 1
ATOM 692 C C . GLU A 1 87 ? -6.463 8.152 2.672 1.00 96.75 87 GLU A C 1
ATOM 694 O O . GLU A 1 87 ? -6.909 7.180 3.285 1.00 96.75 87 GLU A O 1
ATOM 699 N N . ASP A 1 88 ? -6.994 8.576 1.533 1.00 96.25 88 ASP A N 1
ATOM 700 C CA . ASP A 1 88 ? -8.125 7.945 0.864 1.00 96.25 88 ASP A CA 1
ATOM 701 C C . ASP A 1 88 ? -7.844 6.490 0.469 1.00 96.25 88 ASP A C 1
ATOM 703 O O . ASP A 1 88 ? -8.763 5.676 0.499 1.00 96.25 88 ASP A O 1
ATOM 707 N N . VAL A 1 89 ? -6.587 6.143 0.179 1.00 96.12 89 VAL A N 1
ATOM 708 C CA . VAL A 1 89 ? -6.165 4.774 -0.136 1.00 96.12 89 VAL A CA 1
ATOM 709 C C . VAL A 1 89 ? -5.920 3.975 1.139 1.00 96.12 89 VAL A C 1
ATOM 711 O O . VAL A 1 89 ? -6.595 2.970 1.372 1.00 96.12 89 VAL A O 1
ATOM 714 N N . TRP A 1 90 ? -4.983 4.395 1.996 1.00 96.81 90 TRP A N 1
ATOM 715 C CA . TRP A 1 90 ? -4.549 3.539 3.108 1.00 96.81 90 TRP A CA 1
ATOM 716 C C . TRP A 1 90 ? -5.606 3.374 4.199 1.00 96.81 90 TRP A C 1
ATOM 718 O O . TRP A 1 90 ? -5.620 2.359 4.900 1.00 96.81 90 TRP A O 1
ATOM 728 N N . SER A 1 91 ? -6.539 4.321 4.331 1.00 97.50 91 SER A N 1
ATOM 729 C CA . SER A 1 91 ? -7.656 4.180 5.270 1.00 97.50 91 SER A CA 1
ATOM 730 C C . SER A 1 91 ? -8.588 3.018 4.905 1.00 97.50 91 SER A C 1
ATOM 732 O O . SER A 1 91 ? -9.214 2.443 5.797 1.00 97.50 91 SER A O 1
ATOM 734 N N . THR A 1 92 ? -8.637 2.608 3.630 1.00 97.06 92 THR A N 1
ATOM 735 C CA . THR A 1 92 ? -9.424 1.445 3.176 1.00 97.06 92 THR A CA 1
ATOM 736 C C . THR A 1 92 ? -8.830 0.110 3.618 1.00 97.06 92 THR A C 1
ATOM 738 O O . THR A 1 92 ? -9.556 -0.880 3.716 1.00 97.06 92 THR A O 1
ATOM 741 N N . TRP A 1 93 ? -7.537 0.074 3.956 1.00 97.69 93 TRP A N 1
ATOM 742 C CA . TRP A 1 93 ? -6.875 -1.136 4.451 1.00 97.69 93 TRP A CA 1
ATOM 743 C C . TRP A 1 93 ? -7.370 -1.530 5.853 1.00 97.69 93 TRP A C 1
ATOM 745 O O . TRP A 1 93 ? -7.271 -2.690 6.264 1.00 97.69 93 TRP A O 1
ATOM 755 N N . ILE A 1 94 ? -7.920 -0.564 6.595 1.00 97.38 94 ILE A N 1
ATOM 756 C CA . ILE A 1 94 ? -8.342 -0.707 7.988 1.00 97.38 94 ILE A CA 1
ATOM 757 C C . ILE A 1 94 ? -9.856 -0.919 8.037 1.00 97.38 94 ILE A C 1
ATOM 759 O O . ILE A 1 94 ? -10.654 0.018 7.964 1.00 97.38 94 ILE A O 1
ATOM 763 N N . THR A 1 95 ? -10.254 -2.176 8.200 1.00 96.81 95 THR A N 1
ATOM 764 C CA . THR A 1 95 ? -11.665 -2.594 8.231 1.00 96.81 95 THR A CA 1
ATOM 765 C C . THR A 1 95 ? -12.149 -2.993 9.629 1.00 96.81 95 THR A C 1
ATOM 767 O O . THR A 1 95 ? -13.269 -3.473 9.773 1.00 96.81 95 THR A O 1
ATOM 770 N N . ASP A 1 96 ? -11.328 -2.777 10.661 1.00 95.88 96 ASP A N 1
ATOM 771 C CA . ASP A 1 96 ? -11.667 -3.004 12.068 1.00 95.88 96 ASP A CA 1
ATOM 772 C C . ASP A 1 96 ? -12.886 -2.182 12.533 1.00 95.88 96 ASP A C 1
ATOM 774 O O . ASP A 1 96 ? -13.129 -1.060 12.076 1.00 95.88 96 ASP A O 1
ATOM 778 N N . ASP A 1 97 ? -13.600 -2.684 13.545 1.00 96.31 97 ASP A N 1
ATOM 779 C CA . ASP A 1 97 ? -14.741 -1.978 14.149 1.00 96.31 97 ASP A CA 1
ATOM 780 C C . ASP A 1 97 ? -14.350 -0.591 14.686 1.00 96.31 97 ASP A C 1
ATOM 782 O O . ASP A 1 97 ? -15.098 0.379 14.548 1.00 96.31 97 ASP A O 1
ATOM 786 N N . ASN A 1 98 ? -13.139 -0.467 15.241 1.00 96.25 98 ASN A N 1
ATOM 787 C CA . ASN A 1 98 ? -12.591 0.796 15.728 1.00 96.25 98 ASN A CA 1
ATOM 788 C C . ASN A 1 98 ? -11.733 1.540 14.686 1.00 96.25 98 ASN A C 1
ATOM 790 O O . ASN A 1 98 ? -10.908 2.375 15.058 1.00 96.25 98 ASN A O 1
ATOM 794 N N . ARG A 1 99 ? -11.934 1.302 13.378 1.00 96.81 99 ARG A N 1
ATOM 795 C CA . ARG A 1 99 ? -11.148 1.935 12.296 1.00 96.81 99 ARG A CA 1
ATOM 796 C C . ARG A 1 99 ? -11.005 3.451 12.424 1.00 96.81 99 ARG A C 1
ATOM 798 O O . ARG A 1 99 ? -9.936 3.975 12.150 1.00 96.81 99 ARG A O 1
ATOM 805 N N . LEU A 1 100 ? -12.050 4.158 12.868 1.00 98.19 100 LEU A N 1
ATOM 806 C CA . LEU A 1 100 ? -12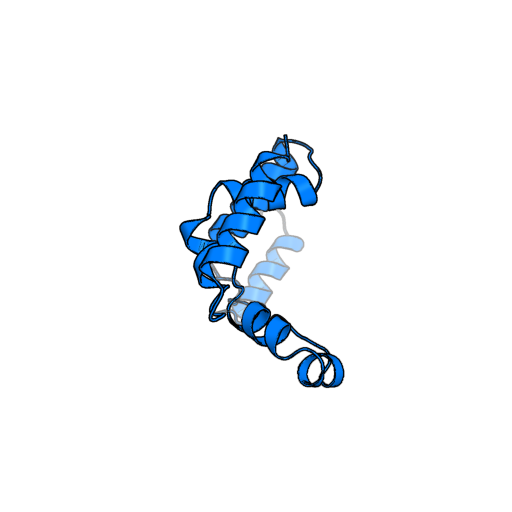.021 5.621 13.000 1.00 98.19 100 LEU A CA 1
ATOM 807 C C . LEU A 1 100 ? -10.984 6.077 14.032 1.00 98.19 100 LEU A C 1
ATOM 809 O O . LEU A 1 100 ? -10.290 7.063 13.809 1.00 98.19 100 LEU A O 1
ATOM 813 N N . GLU A 1 101 ? -10.858 5.339 15.134 1.00 98.31 101 GLU A N 1
ATOM 814 C CA . GLU A 1 101 ? -9.853 5.588 16.166 1.00 98.31 101 GLU A CA 1
ATOM 815 C C . GLU A 1 101 ? -8.445 5.282 15.640 1.00 98.31 101 GLU A C 1
ATOM 817 O O . GLU A 1 101 ? -7.532 6.083 15.821 1.00 98.31 101 GLU A O 1
ATOM 822 N N . ILE A 1 102 ? -8.270 4.156 14.939 1.00 97.62 102 ILE A N 1
ATOM 823 C CA . ILE A 1 102 ? -6.979 3.773 14.346 1.00 97.62 102 ILE A CA 1
ATOM 824 C C . ILE A 1 102 ? -6.522 4.832 13.336 1.00 97.62 102 ILE A C 1
ATOM 826 O O . ILE A 1 102 ? -5.396 5.314 13.430 1.00 97.62 102 ILE A O 1
ATOM 830 N N . ILE A 1 103 ? -7.398 5.231 12.410 1.00 98.12 103 ILE A N 1
ATOM 831 C CA . ILE A 1 103 ? -7.116 6.255 11.396 1.00 98.12 103 ILE A CA 1
ATOM 832 C C . ILE A 1 103 ? -6.770 7.587 12.070 1.00 98.12 103 ILE A C 1
ATOM 834 O O . ILE A 1 103 ? -5.776 8.211 11.709 1.00 98.12 103 ILE A O 1
ATOM 838 N N . ALA A 1 104 ? -7.536 8.010 13.082 1.00 98.44 104 ALA A N 1
ATOM 839 C CA . ALA A 1 104 ? -7.246 9.236 13.824 1.00 98.44 104 ALA A CA 1
ATOM 840 C C . ALA A 1 104 ? -5.875 9.187 14.517 1.00 98.44 104 ALA A C 1
ATOM 842 O O . ALA A 1 104 ? -5.124 10.161 14.458 1.00 98.44 104 ALA A O 1
ATOM 843 N N . ASN A 1 105 ? -5.520 8.048 15.117 1.00 98.25 105 ASN A N 1
ATOM 844 C CA . ASN A 1 105 ? -4.213 7.851 15.735 1.00 98.25 105 ASN A CA 1
ATOM 845 C C . ASN A 1 105 ? -3.085 7.917 14.701 1.00 98.25 105 ASN A C 1
ATOM 847 O O . ASN A 1 105 ? -2.113 8.631 14.928 1.00 98.25 105 ASN A O 1
ATOM 851 N N . VAL A 1 106 ? -3.225 7.246 13.552 1.00 97.38 106 VAL A N 1
ATOM 852 C CA . VAL A 1 106 ? -2.235 7.306 12.462 1.00 97.38 106 VAL A CA 1
ATOM 853 C C . VAL A 1 106 ? -2.041 8.746 11.993 1.00 97.38 106 VAL A C 1
ATOM 855 O O . VAL A 1 106 ? -0.911 9.219 11.949 1.00 97.38 106 VAL A O 1
ATOM 858 N N . LYS A 1 107 ? -3.124 9.488 11.741 1.00 97.94 107 LYS A N 1
ATOM 859 C CA . LYS A 1 107 ? -3.052 10.907 11.351 1.00 97.94 107 LYS A CA 1
ATOM 860 C C . LYS A 1 107 ? -2.356 11.763 12.402 1.00 97.94 107 LYS A C 1
ATOM 862 O O . LYS A 1 107 ? -1.541 12.614 12.061 1.00 97.94 107 LYS A O 1
ATOM 867 N N . SER A 1 108 ? -2.658 11.523 13.677 1.00 98.00 108 SER A N 1
ATOM 868 C CA . SER A 1 108 ? -1.993 12.217 14.776 1.00 98.00 108 SER A CA 1
ATOM 869 C C . SER A 1 108 ? -0.495 11.929 14.801 1.00 98.00 108 SER A C 1
ATOM 871 O O . SER A 1 108 ? 0.261 12.853 15.070 1.00 98.00 108 SER A O 1
ATOM 873 N N . GLN A 1 109 ? -0.057 10.699 14.519 1.00 97.50 109 GLN A N 1
ATOM 874 C CA . GLN A 1 109 ? 1.373 10.385 14.448 1.00 97.50 109 GLN A CA 1
ATOM 875 C C . GLN A 1 109 ? 2.023 11.012 13.211 1.00 97.50 109 GLN A C 1
ATOM 877 O O . GLN A 1 109 ? 3.051 11.660 13.339 1.00 97.50 109 GLN A O 1
ATOM 882 N N . LEU A 1 110 ? 1.384 10.932 12.040 1.00 96.81 110 LEU A N 1
ATOM 883 C CA . LEU A 1 110 ? 1.898 11.539 10.805 1.00 96.81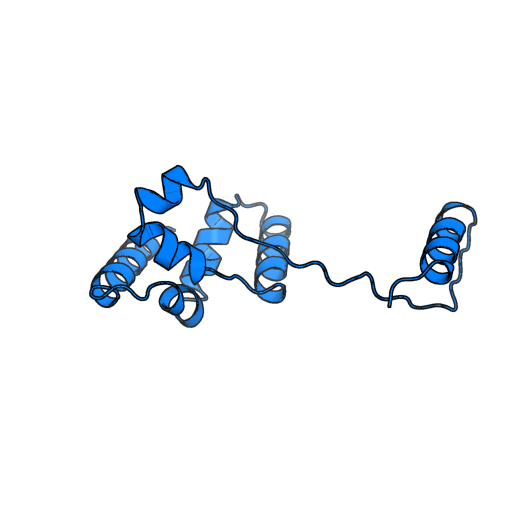 110 LEU A CA 1
ATOM 884 C C . LEU A 1 110 ? 2.073 13.060 10.909 1.00 96.81 110 LEU A C 1
ATOM 886 O O . LEU A 1 110 ? 2.936 13.612 10.236 1.00 96.81 110 LEU A O 1
ATOM 890 N N . SER A 1 111 ? 1.278 13.743 11.743 1.00 95.75 111 SER A N 1
ATOM 891 C CA . SER A 1 111 ? 1.445 15.182 12.002 1.00 95.75 111 SER A CA 1
ATOM 892 C C . SER A 1 111 ? 2.663 15.541 12.860 1.00 95.75 111 SER A C 1
ATOM 894 O O . SER A 1 111 ? 2.965 16.724 12.993 1.00 95.75 111 SER A O 1
ATOM 896 N N . LEU A 1 112 ? 3.316 14.547 13.470 1.00 96.12 112 LEU A N 1
ATOM 897 C CA . LEU A 1 112 ? 4.544 14.718 14.252 1.00 96.12 112 LEU A CA 1
ATOM 898 C C . LEU A 1 112 ? 5.805 14.463 13.423 1.00 96.12 112 LEU A C 1
ATOM 900 O O . LEU A 1 112 ? 6.890 14.817 13.869 1.00 96.12 112 LEU A O 1
ATOM 904 N N . GLU A 1 113 ? 5.656 13.835 12.258 1.00 91.75 113 GLU A N 1
ATOM 905 C CA . GLU A 1 113 ? 6.745 13.635 11.311 1.00 91.75 113 GLU A CA 1
ATOM 906 C C . GLU A 1 113 ? 6.937 14.926 10.506 1.00 91.75 113 GLU A C 1
ATOM 908 O O . GLU A 1 113 ? 5.956 15.466 9.975 1.00 91.75 113 GLU A O 1
ATOM 913 N N . ASP A 1 114 ? 8.176 15.406 10.407 1.00 74.69 114 ASP A N 1
ATOM 914 C CA . ASP A 1 114 ? 8.531 16.621 9.656 1.00 74.69 114 ASP A CA 1
ATOM 915 C C . ASP A 1 114 ? 8.403 16.447 8.124 1.00 74.69 114 ASP A C 1
ATOM 917 O O . ASP A 1 114 ? 8.249 15.299 7.631 1.00 74.69 114 ASP A O 1
#

Radius of gyration: 20.79 Å; chains: 1; bounding box: 40×36×52 Å

pLDDT: mean 91.6, std 8.05, range [65.5, 98.44]